Protein AF-X6DRX4-F1 (afdb_monomer_lite)

pLDDT: mean 85.54, std 12.28, range [47.56, 96.81]

Structure (mmCIF, N/CA/C/O backbone):
data_AF-X6DRX4-F1
#
_entry.id   AF-X6DRX4-F1
#
loop_
_atom_site.group_PDB
_atom_site.id
_atom_site.type_symbol
_atom_site.label_atom_id
_atom_site.label_alt_id
_atom_site.label_comp_id
_atom_site.label_asym_id
_atom_site.label_entity_id
_atom_site.label_seq_id
_atom_site.pdbx_PDB_ins_code
_atom_site.Cartn_x
_atom_site.Cartn_y
_atom_site.Cartn_z
_atom_site.occupancy
_atom_site.B_iso_or_equiv
_atom_site.auth_seq_id
_atom_site.auth_comp_id
_atom_site.auth_asym_id
_atom_site.auth_atom_id
_atom_site.pdbx_PDB_model_num
ATOM 1 N N . MET A 1 1 ? 20.610 26.486 5.998 1.00 49.44 1 MET A N 1
ATOM 2 C CA . MET A 1 1 ? 20.416 25.385 6.963 1.00 49.44 1 MET A CA 1
ATOM 3 C C . MET A 1 1 ? 18.923 25.202 7.107 1.00 49.44 1 MET A C 1
ATOM 5 O O . MET A 1 1 ? 18.251 26.192 7.360 1.00 49.44 1 MET A O 1
ATOM 9 N N . ILE A 1 2 ? 18.397 24.013 6.818 1.00 55.34 2 ILE A N 1
ATOM 10 C CA . ILE A 1 2 ? 16.983 23.731 7.075 1.00 55.34 2 ILE A CA 1
ATOM 11 C C . ILE A 1 2 ? 16.863 23.560 8.587 1.00 55.34 2 ILE A C 1
ATOM 13 O O . ILE A 1 2 ? 17.609 22.777 9.166 1.00 55.34 2 ILE A O 1
ATOM 17 N N . ASP A 1 3 ? 15.994 24.351 9.202 1.00 72.00 3 ASP A N 1
ATOM 18 C CA . ASP A 1 3 ? 15.742 24.335 10.638 1.00 72.00 3 ASP A CA 1
ATOM 19 C C . ASP A 1 3 ? 15.181 22.961 11.043 1.00 72.00 3 ASP A C 1
ATOM 21 O O . ASP A 1 3 ? 14.174 22.508 10.489 1.00 72.00 3 ASP A O 1
ATOM 25 N N . GLU A 1 4 ? 15.848 22.260 11.961 1.00 65.88 4 GLU A N 1
ATOM 26 C CA . GLU A 1 4 ? 15.441 20.921 12.406 1.00 65.88 4 GLU A CA 1
ATOM 27 C C . GLU A 1 4 ? 14.016 20.921 12.982 1.00 65.88 4 GLU A C 1
ATOM 29 O O . GLU A 1 4 ? 13.276 19.953 12.789 1.00 65.88 4 GLU A O 1
ATOM 34 N N . GLN A 1 5 ? 13.571 22.037 13.577 1.00 68.62 5 GLN A N 1
ATOM 35 C CA . GLN A 1 5 ? 12.195 22.183 14.054 1.00 68.62 5 GLN A CA 1
ATOM 36 C C . GLN A 1 5 ? 11.194 22.211 12.895 1.00 68.62 5 GLN A C 1
ATOM 38 O O . GLN A 1 5 ? 10.101 21.653 13.000 1.00 68.62 5 GLN A O 1
ATOM 43 N N . HIS A 1 6 ? 11.565 22.813 11.763 1.00 68.75 6 HIS A N 1
ATOM 44 C CA . HIS A 1 6 ? 10.726 22.841 10.567 1.00 68.75 6 HIS A CA 1
ATOM 45 C C . HIS A 1 6 ? 10.609 21.449 9.926 1.00 68.75 6 HIS A C 1
ATOM 47 O O . HIS A 1 6 ? 9.525 21.047 9.498 1.00 68.75 6 HIS A O 1
ATOM 53 N N . VAL A 1 7 ? 11.697 20.672 9.913 1.00 66.06 7 VAL A N 1
ATOM 54 C CA . VAL A 1 7 ? 11.680 19.280 9.428 1.00 66.06 7 VAL A CA 1
ATOM 55 C C . VAL A 1 7 ? 10.782 18.403 10.304 1.00 66.06 7 VAL A C 1
ATOM 57 O O . VAL A 1 7 ? 9.991 17.618 9.777 1.00 66.06 7 VAL A O 1
ATOM 60 N N . GLU A 1 8 ? 10.849 18.559 11.625 1.00 67.25 8 GLU A N 1
ATOM 61 C CA . GLU A 1 8 ? 10.044 17.764 12.556 1.00 67.25 8 GLU A CA 1
ATOM 62 C C . GLU A 1 8 ? 8.546 18.112 12.498 1.00 67.25 8 GLU A C 1
ATOM 64 O O . GLU A 1 8 ? 7.684 17.225 12.523 1.00 67.25 8 GLU A O 1
ATOM 69 N N . GLN A 1 9 ? 8.213 19.393 12.304 1.00 70.69 9 GLN A N 1
ATOM 70 C CA . GLN A 1 9 ? 6.837 19.831 12.048 1.00 70.69 9 GLN A CA 1
ATOM 71 C C . GLN A 1 9 ? 6.268 19.211 10.765 1.00 70.69 9 GLN A C 1
ATOM 73 O O . GLN A 1 9 ? 5.142 18.704 10.768 1.00 70.69 9 GLN A O 1
ATOM 78 N N . LEU A 1 10 ? 7.047 19.190 9.678 1.00 71.50 10 LEU A N 1
ATOM 79 C CA . LEU A 1 10 ? 6.630 18.585 8.410 1.00 71.50 10 LEU A CA 1
ATOM 80 C C . LEU A 1 10 ? 6.421 17.069 8.535 1.00 71.50 10 LEU A C 1
ATOM 82 O O . LEU A 1 10 ? 5.438 16.543 8.008 1.00 71.50 10 LEU A O 1
ATOM 86 N N . ARG A 1 11 ? 7.290 16.365 9.272 1.00 70.81 11 ARG A N 1
ATOM 87 C CA . ARG A 1 11 ? 7.140 14.926 9.560 1.00 70.81 11 ARG A CA 1
ATOM 88 C C . ARG A 1 11 ? 5.883 14.636 10.373 1.00 70.81 11 ARG A C 1
ATOM 90 O O . ARG A 1 11 ? 5.114 13.738 10.026 1.00 70.81 11 ARG A O 1
ATOM 97 N N . THR A 1 12 ? 5.634 15.427 11.414 1.00 75.38 12 THR A N 1
ATOM 98 C CA . THR A 1 12 ? 4.443 15.293 12.262 1.00 75.38 12 THR A CA 1
ATOM 99 C C . THR A 1 12 ? 3.160 15.541 11.467 1.00 75.38 12 THR A C 1
ATOM 101 O O . THR A 1 12 ? 2.207 14.763 11.568 1.00 75.38 12 THR A O 1
ATOM 104 N N . ALA A 1 13 ? 3.145 16.568 10.612 1.00 79.44 13 ALA A N 1
ATOM 105 C CA . ALA A 1 13 ? 2.018 16.866 9.733 1.00 79.44 13 ALA A CA 1
ATOM 106 C C . ALA A 1 13 ? 1.779 15.753 8.696 1.00 79.44 13 ALA A C 1
ATOM 108 O O . ALA A 1 13 ? 0.640 15.326 8.497 1.00 79.44 13 ALA A O 1
ATOM 109 N N . ALA A 1 14 ? 2.844 15.229 8.078 1.00 78.00 14 ALA A N 1
ATOM 110 C CA . ALA A 1 14 ? 2.755 14.112 7.139 1.00 78.00 14 ALA A CA 1
ATOM 111 C C . ALA A 1 14 ? 2.201 12.847 7.814 1.00 78.00 14 ALA A C 1
ATOM 113 O O . ALA A 1 14 ? 1.309 12.193 7.271 1.00 78.00 14 ALA A O 1
ATOM 114 N N . ARG A 1 15 ? 2.663 12.541 9.032 1.00 82.69 15 ARG A N 1
ATOM 115 C CA . ARG A 1 15 ? 2.158 11.429 9.844 1.00 82.69 15 ARG A CA 1
ATOM 116 C C . ARG A 1 15 ? 0.673 11.594 10.171 1.00 82.69 15 ARG A C 1
ATOM 118 O O . ARG A 1 15 ? -0.107 10.665 9.966 1.00 82.69 15 ARG A O 1
ATOM 125 N N . ALA A 1 16 ? 0.264 12.771 10.649 1.00 84.44 16 ALA A N 1
ATOM 126 C CA . ALA A 1 16 ? -1.133 13.065 10.973 1.00 84.44 16 ALA A CA 1
ATOM 127 C C . ALA A 1 16 ? -2.046 12.938 9.744 1.00 84.44 16 ALA A C 1
ATOM 129 O O . ALA A 1 16 ? -3.147 12.385 9.840 1.00 84.44 16 ALA A O 1
ATOM 130 N N . LYS A 1 17 ? -1.564 13.379 8.577 1.00 87.25 17 LYS A N 1
ATOM 131 C CA . LYS A 1 17 ? -2.268 13.220 7.304 1.00 87.25 17 LYS A CA 1
ATOM 132 C C . LYS A 1 17 ? -2.470 11.745 6.953 1.00 87.25 17 LYS A C 1
ATOM 134 O O . LYS A 1 17 ? -3.602 11.355 6.687 1.00 87.25 17 LYS A O 1
ATOM 139 N N . VAL A 1 18 ? -1.427 10.914 7.035 1.00 87.25 18 VAL A N 1
ATOM 140 C CA . VAL A 1 18 ? -1.541 9.470 6.749 1.00 87.25 18 VAL A CA 1
ATOM 141 C C . VAL A 1 18 ? -2.513 8.782 7.704 1.00 87.25 18 VAL A C 1
ATOM 143 O O . VAL A 1 18 ? -3.356 8.012 7.253 1.00 87.25 18 VAL A O 1
ATOM 146 N N . VAL A 1 19 ? -2.462 9.088 9.004 1.00 88.38 19 VAL A N 1
ATOM 147 C CA . VAL A 1 19 ? -3.424 8.537 9.977 1.00 88.38 19 VAL A CA 1
ATOM 148 C C . VAL A 1 19 ? -4.857 8.949 9.628 1.00 88.38 19 VAL A C 1
ATOM 150 O O . VAL A 1 19 ? -5.765 8.122 9.683 1.00 88.38 19 VAL A O 1
ATOM 153 N N . THR A 1 20 ? -5.067 10.206 9.240 1.00 89.31 20 THR A N 1
ATOM 154 C CA . THR A 1 20 ? -6.394 10.726 8.875 1.00 89.31 20 THR A CA 1
ATOM 155 C C . THR A 1 20 ? -6.924 10.074 7.600 1.0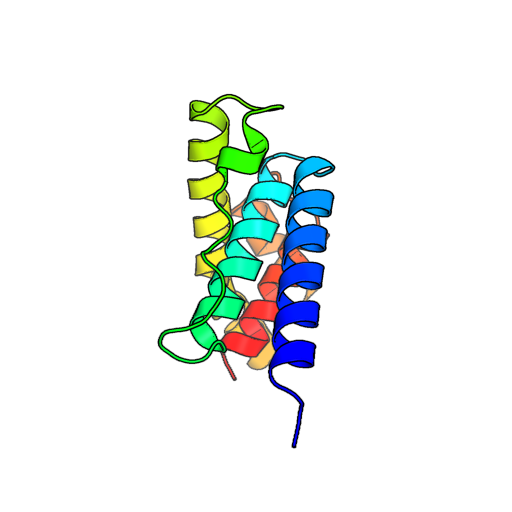0 89.31 20 THR A C 1
ATOM 157 O O . THR A 1 20 ? -8.080 9.658 7.555 1.00 89.31 20 THR A O 1
ATOM 160 N N . GLU A 1 21 ? -6.089 9.930 6.572 1.00 88.81 21 GLU A N 1
ATOM 161 C CA . GLU A 1 21 ? -6.461 9.247 5.331 1.00 88.81 21 GLU A CA 1
ATOM 162 C C . GLU A 1 21 ? -6.761 7.764 5.584 1.00 88.81 21 GLU A C 1
ATOM 164 O O . GLU A 1 21 ? -7.808 7.269 5.168 1.00 88.81 21 GLU A O 1
ATOM 169 N N . ALA A 1 22 ? -5.908 7.071 6.344 1.00 89.25 22 ALA A N 1
ATOM 170 C CA . ALA A 1 22 ? -6.098 5.665 6.689 1.00 89.25 22 ALA A CA 1
ATOM 171 C C . ALA A 1 22 ? -7.395 5.438 7.482 1.00 89.25 22 ALA A C 1
ATOM 173 O O . ALA A 1 22 ? -8.138 4.497 7.206 1.00 89.25 22 ALA A O 1
ATOM 174 N N . ARG A 1 23 ? -7.728 6.337 8.414 1.00 88.62 23 ARG A N 1
ATOM 175 C CA . ARG A 1 23 ? -8.982 6.271 9.178 1.00 88.62 23 ARG A CA 1
ATOM 176 C C . ARG A 1 23 ? -10.235 6.481 8.344 1.00 88.62 23 ARG A C 1
ATOM 178 O O . ARG A 1 23 ? -11.288 6.035 8.780 1.00 88.62 23 ARG A O 1
ATOM 185 N N . ASN A 1 24 ? -10.145 7.105 7.174 1.00 90.06 24 ASN A N 1
ATOM 186 C CA . ASN A 1 24 ? -11.282 7.303 6.269 1.00 90.06 24 ASN A CA 1
ATOM 187 C C . ASN A 1 24 ? -11.313 6.292 5.112 1.00 90.06 24 ASN A C 1
ATOM 189 O O . ASN A 1 24 ? -12.332 6.146 4.439 1.00 90.06 24 ASN A O 1
ATOM 193 N N . ALA A 1 25 ? -10.222 5.561 4.892 1.00 91.50 25 ALA A N 1
ATOM 194 C CA . ALA A 1 25 ? -10.115 4.569 3.836 1.00 91.50 25 ALA A CA 1
ATOM 195 C C . ALA A 1 25 ? -10.805 3.237 4.193 1.00 91.50 25 ALA A C 1
ATOM 197 O O . ALA A 1 25 ? -11.238 2.985 5.328 1.00 91.50 25 ALA A O 1
ATOM 198 N N . LYS A 1 26 ? -10.899 2.361 3.184 1.00 94.44 26 LYS A N 1
ATOM 199 C CA . LYS A 1 26 ? -11.182 0.933 3.378 1.00 94.44 26 LYS A CA 1
ATOM 200 C C . LYS A 1 26 ? -9.982 0.278 4.065 1.00 94.44 26 LYS A C 1
ATOM 202 O O . LYS A 1 26 ? -8.853 0.712 3.873 1.00 94.44 26 LYS A O 1
ATOM 207 N N . LEU A 1 27 ? -10.219 -0.788 4.825 1.00 95.00 27 LEU A N 1
ATOM 208 C CA . LEU A 1 27 ? -9.204 -1.420 5.676 1.00 95.00 27 LEU A CA 1
ATOM 209 C C . LEU A 1 27 ? -7.898 -1.782 4.941 1.00 95.00 27 LEU A C 1
ATOM 211 O O . LEU A 1 27 ? -6.814 -1.529 5.460 1.00 95.00 27 LEU A O 1
ATOM 215 N N . LEU A 1 28 ? -7.991 -2.359 3.740 1.00 95.50 28 LEU A N 1
ATOM 216 C CA . LEU A 1 28 ? -6.814 -2.762 2.962 1.00 95.50 28 LEU A CA 1
ATOM 217 C C . LEU A 1 28 ? -5.996 -1.554 2.498 1.00 95.50 28 LEU A C 1
ATOM 219 O O . LEU A 1 28 ? -4.784 -1.519 2.699 1.00 95.50 28 LEU A O 1
ATOM 223 N N . ASP A 1 29 ? -6.667 -0.540 1.959 1.00 94.19 29 ASP A N 1
ATOM 224 C CA . ASP A 1 29 ? -6.047 0.714 1.533 1.00 94.19 29 ASP A CA 1
ATOM 225 C C . ASP A 1 29 ? -5.420 1.459 2.721 1.00 94.19 29 ASP A C 1
ATOM 227 O O . ASP A 1 29 ? -4.310 1.979 2.619 1.00 94.19 29 ASP A O 1
ATOM 231 N N . ALA A 1 30 ? -6.098 1.459 3.873 1.00 93.88 30 ALA A N 1
ATOM 232 C CA . ALA A 1 30 ? -5.601 2.033 5.119 1.00 93.88 30 ALA A CA 1
ATOM 233 C C . ALA A 1 30 ? -4.307 1.347 5.580 1.00 93.88 30 ALA A C 1
ATOM 235 O O . ALA A 1 30 ? -3.317 2.016 5.884 1.00 93.88 30 ALA A O 1
ATOM 236 N N . ALA A 1 31 ? -4.296 0.010 5.592 1.00 94.38 31 ALA A N 1
ATOM 237 C CA . ALA A 1 31 ? -3.119 -0.775 5.946 1.00 94.38 31 ALA A CA 1
ATOM 238 C C . ALA A 1 31 ? -1.965 -0.542 4.958 1.00 94.38 31 ALA A C 1
ATOM 240 O O . ALA A 1 31 ? -0.822 -0.371 5.384 1.00 94.38 31 ALA A O 1
ATOM 241 N N . PHE A 1 32 ? -2.255 -0.479 3.655 1.00 94.69 32 PHE A N 1
ATOM 242 C CA . PHE A 1 32 ? -1.254 -0.208 2.625 1.00 94.69 32 PHE A CA 1
ATOM 243 C C . PHE A 1 32 ? -0.638 1.186 2.765 1.00 94.69 32 PHE A C 1
ATOM 245 O O . PHE A 1 32 ? 0.585 1.305 2.763 1.00 94.69 32 PHE A O 1
ATOM 252 N N . ALA A 1 33 ? -1.451 2.227 2.965 1.00 92.56 33 ALA A N 1
ATOM 253 C CA . ALA A 1 33 ? -0.965 3.593 3.157 1.00 92.56 33 ALA A CA 1
ATOM 254 C C . ALA A 1 33 ? -0.027 3.708 4.373 1.00 92.56 33 ALA A C 1
ATOM 256 O O . ALA A 1 33 ? 1.039 4.319 4.280 1.00 92.56 33 ALA A O 1
ATOM 257 N N . ILE A 1 34 ? -0.386 3.068 5.494 1.00 92.31 34 ILE A N 1
ATOM 258 C CA . ILE A 1 34 ? 0.444 3.028 6.707 1.00 92.31 34 ILE A CA 1
ATOM 259 C C . ILE A 1 34 ? 1.773 2.306 6.444 1.00 92.31 34 ILE A C 1
ATOM 261 O O . ILE A 1 34 ? 2.833 2.827 6.793 1.00 92.31 34 ILE A O 1
ATOM 265 N N . ILE A 1 35 ? 1.738 1.127 5.813 1.00 91.38 35 ILE A N 1
ATOM 266 C CA . ILE A 1 35 ? 2.948 0.348 5.511 1.00 91.38 35 ILE A CA 1
ATOM 267 C C . ILE A 1 35 ? 3.858 1.112 4.546 1.00 91.38 35 ILE A C 1
ATOM 269 O O . ILE A 1 35 ? 5.039 1.283 4.837 1.00 91.38 35 ILE A O 1
ATOM 273 N N . SER A 1 36 ? 3.308 1.628 3.446 1.00 87.69 36 SER A N 1
ATOM 274 C CA . SER A 1 36 ? 4.054 2.398 2.448 1.00 87.69 36 SER A CA 1
ATOM 275 C C . SER A 1 36 ? 4.736 3.625 3.066 1.00 87.69 36 SER A C 1
ATOM 277 O O . SER A 1 36 ? 5.921 3.869 2.814 1.00 87.69 36 SER A O 1
ATOM 279 N N . HIS A 1 37 ? 4.028 4.363 3.930 1.00 87.88 37 HIS A N 1
ATOM 280 C CA . HIS A 1 37 ? 4.585 5.512 4.643 1.00 87.88 37 HIS A CA 1
ATOM 281 C C . HIS A 1 37 ? 5.724 5.115 5.588 1.00 87.88 37 HIS A C 1
ATOM 283 O O . HIS A 1 37 ? 6.794 5.731 5.542 1.00 87.88 37 HIS A O 1
ATOM 289 N N . ASN A 1 38 ? 5.509 4.083 6.412 1.00 87.75 38 ASN A N 1
ATOM 290 C CA . ASN A 1 38 ? 6.504 3.588 7.364 1.00 87.75 38 ASN A CA 1
ATOM 291 C C . ASN A 1 38 ? 7.775 3.111 6.644 1.00 87.75 38 ASN A C 1
ATOM 293 O O . ASN A 1 38 ? 8.880 3.439 7.071 1.00 87.75 38 ASN A O 1
ATOM 297 N N . SER A 1 39 ? 7.636 2.392 5.527 1.00 82.31 39 SER A N 1
ATOM 298 C CA . SER A 1 39 ? 8.776 1.914 4.739 1.00 82.31 39 SER A CA 1
ATOM 299 C C . SER A 1 39 ? 9.564 3.051 4.083 1.00 82.31 39 SER A C 1
ATOM 301 O O . SER A 1 39 ? 10.794 3.022 4.093 1.00 82.31 39 SER A O 1
ATOM 303 N N . SER A 1 40 ? 8.891 4.084 3.569 1.00 75.56 40 SER A N 1
ATOM 304 C CA . SER A 1 40 ? 9.571 5.276 3.042 1.00 75.56 40 SER A CA 1
ATOM 305 C C . SER A 1 40 ? 10.324 6.039 4.137 1.00 75.56 40 SER A C 1
ATOM 307 O O . SER A 1 40 ? 11.457 6.460 3.923 1.00 75.56 40 SER A O 1
ATOM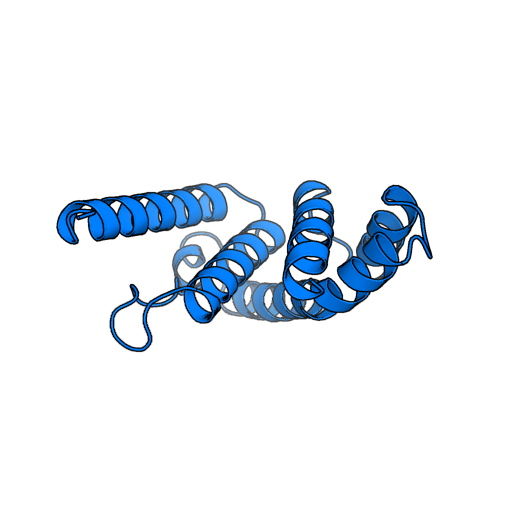 309 N N . HIS A 1 41 ? 9.750 6.177 5.335 1.00 70.12 41 HIS A N 1
ATOM 310 C CA . HIS A 1 41 ? 10.419 6.872 6.441 1.00 70.12 41 HIS A CA 1
ATOM 311 C C . HIS A 1 41 ? 11.602 6.081 7.011 1.00 70.12 41 HIS A C 1
ATOM 313 O O . HIS A 1 41 ? 12.604 6.687 7.374 1.00 70.12 41 HIS A O 1
ATOM 319 N N . GLN A 1 42 ? 11.542 4.745 7.031 1.00 67.50 42 GLN A N 1
ATOM 320 C CA . GLN A 1 42 ? 12.680 3.914 7.444 1.00 67.50 42 GLN A CA 1
ATOM 321 C C . GLN A 1 42 ? 13.863 3.984 6.470 1.00 67.50 42 GLN A C 1
ATOM 323 O O . GLN A 1 42 ? 15.006 3.906 6.906 1.00 67.50 42 GLN A O 1
ATOM 328 N N . ARG A 1 43 ? 13.611 4.124 5.160 1.00 64.88 43 ARG A N 1
ATOM 329 C CA . ARG A 1 43 ? 14.678 4.146 4.142 1.00 64.88 43 ARG A CA 1
ATOM 330 C C . ARG A 1 43 ? 15.363 5.514 4.002 1.00 64.88 43 ARG A C 1
ATOM 332 O O . ARG A 1 43 ? 16.521 5.549 3.606 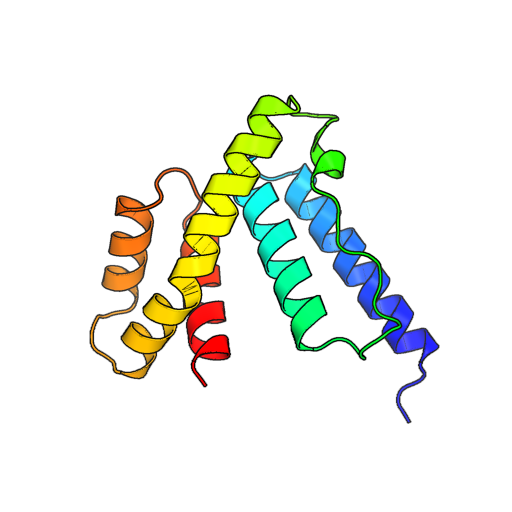1.00 64.88 43 ARG A O 1
ATOM 339 N N . PHE A 1 44 ? 14.672 6.616 4.314 1.00 59.12 44 PHE A N 1
ATOM 340 C CA . PHE A 1 44 ? 15.172 7.987 4.085 1.00 59.12 44 PHE A CA 1
ATOM 341 C C . PHE A 1 44 ? 15.209 8.880 5.336 1.00 59.12 44 PHE A C 1
ATOM 343 O O . PHE A 1 44 ? 15.623 10.035 5.250 1.00 59.12 44 PHE A O 1
ATOM 350 N N . GLY A 1 45 ? 14.769 8.384 6.494 1.00 55.19 45 GLY A N 1
ATOM 351 C CA . GLY A 1 45 ? 14.931 9.080 7.768 1.00 55.19 45 GLY A CA 1
ATOM 352 C C . GLY A 1 45 ? 16.367 8.959 8.296 1.00 55.19 45 GLY A C 1
ATOM 353 O O . GLY A 1 45 ? 17.031 7.961 8.013 1.00 55.19 45 GLY A O 1
ATOM 354 N N . PRO A 1 46 ? 16.872 9.941 9.066 1.00 53.19 46 PRO A N 1
ATOM 355 C CA . PRO A 1 46 ? 18.140 9.785 9.768 1.00 53.19 46 PRO A CA 1
ATOM 356 C C . PRO A 1 46 ? 18.087 8.534 10.657 1.00 53.19 46 PRO A C 1
ATOM 358 O O . PRO A 1 46 ? 17.105 8.311 11.371 1.00 53.19 46 PRO A O 1
ATOM 361 N N . LEU A 1 47 ? 19.137 7.710 10.583 1.00 49.16 47 LEU A N 1
ATOM 362 C CA . LEU A 1 47 ? 19.345 6.531 11.425 1.00 49.16 47 LEU A CA 1
ATOM 363 C C . LEU A 1 47 ? 19.380 6.967 12.901 1.00 49.16 47 LEU A C 1
ATOM 365 O O . LEU A 1 47 ? 20.431 7.348 13.399 1.00 49.16 47 LEU A O 1
ATOM 369 N N . GLY A 1 48 ? 18.234 6.935 13.587 1.00 47.56 48 GLY A N 1
ATOM 370 C CA . GLY A 1 48 ? 18.154 7.090 15.046 1.00 47.56 48 GLY A CA 1
ATOM 371 C C . GLY A 1 48 ? 17.056 8.011 15.588 1.00 47.56 48 GLY A C 1
ATOM 372 O O . GLY A 1 48 ? 16.636 7.802 16.720 1.00 47.56 48 GLY A O 1
ATOM 373 N N . GLU A 1 49 ? 16.542 8.969 14.807 1.00 53.81 49 GLU A N 1
ATOM 374 C CA . GLU A 1 49 ? 15.677 10.051 15.339 1.00 53.81 49 GLU A CA 1
ATOM 375 C C . GLU A 1 49 ? 14.402 10.309 14.514 1.00 53.81 49 GLU A C 1
ATOM 377 O O . GLU A 1 49 ? 13.757 11.350 14.622 1.00 53.81 49 GLU A O 1
ATOM 382 N N . GLY A 1 50 ? 14.017 9.374 13.642 1.00 56.16 50 GLY A N 1
ATOM 383 C CA . GLY A 1 50 ? 12.733 9.459 12.946 1.00 56.16 50 GLY A CA 1
ATOM 384 C C . GLY A 1 50 ? 11.550 9.197 13.893 1.00 56.16 50 GLY A C 1
ATOM 385 O O . GLY A 1 50 ? 11.679 8.389 14.817 1.00 56.16 50 GLY A O 1
ATOM 386 N N . PRO A 1 51 ? 10.374 9.810 13.660 1.00 62.09 51 PRO A N 1
ATOM 387 C CA . PRO A 1 51 ? 9.176 9.497 14.429 1.00 62.09 51 PRO A CA 1
ATOM 388 C C . PRO A 1 51 ? 8.858 8.000 14.351 1.00 62.09 51 PRO A C 1
ATOM 390 O O . PRO A 1 51 ? 9.022 7.366 13.305 1.00 62.09 51 PRO A O 1
ATOM 393 N N . LEU A 1 52 ? 8.380 7.442 15.469 1.00 71.62 52 LEU A N 1
ATOM 394 C CA . LEU A 1 52 ? 8.005 6.031 15.556 1.00 71.62 52 LEU A CA 1
ATOM 395 C C . LEU A 1 52 ? 7.033 5.652 14.424 1.00 71.62 52 LEU A C 1
ATOM 397 O O . LEU A 1 52 ? 6.124 6.438 14.110 1.00 71.62 52 LEU A O 1
ATOM 401 N N . PRO A 1 53 ? 7.179 4.444 13.842 1.00 82.19 53 PRO A N 1
ATOM 402 C CA . PRO A 1 53 ? 6.290 3.972 12.792 1.00 82.19 53 PRO A CA 1
ATOM 403 C C . PRO A 1 53 ? 4.831 4.055 13.246 1.00 82.19 53 PRO A C 1
ATOM 405 O O . PRO A 1 53 ? 4.502 3.820 14.413 1.00 82.19 53 PRO A O 1
ATOM 408 N N . ILE A 1 54 ? 3.939 4.398 12.318 1.00 86.31 54 ILE A N 1
ATOM 409 C CA . ILE A 1 54 ? 2.504 4.411 12.590 1.00 86.31 54 ILE A CA 1
ATOM 410 C C . ILE A 1 54 ? 2.069 2.968 12.847 1.00 86.31 54 ILE A C 1
ATOM 412 O O . ILE A 1 54 ? 2.175 2.113 11.966 1.00 86.31 54 ILE A O 1
ATOM 416 N N . ASP A 1 55 ? 1.578 2.706 14.054 1.00 89.00 55 ASP A N 1
ATOM 417 C CA . ASP A 1 55 ? 0.996 1.418 14.412 1.00 89.00 55 ASP A CA 1
ATOM 418 C C . ASP A 1 55 ? -0.379 1.273 13.740 1.00 89.00 55 ASP A C 1
ATOM 420 O O . ASP A 1 55 ? -1.224 2.162 13.847 1.00 89.00 55 ASP A O 1
ATOM 424 N N . LEU A 1 56 ? -0.643 0.138 13.086 1.00 91.06 56 LEU A N 1
ATOM 425 C CA . LEU A 1 56 ? -1.954 -0.159 12.501 1.00 91.06 56 LEU A CA 1
ATOM 426 C C . LEU A 1 56 ? -3.073 -0.217 13.556 1.00 91.06 56 LEU A C 1
ATOM 428 O O . LEU A 1 56 ? -4.249 -0.125 13.206 1.00 91.06 56 LEU A O 1
ATOM 432 N N . ARG A 1 57 ? -2.739 -0.300 14.852 1.00 89.38 57 ARG A N 1
ATOM 433 C CA . ARG A 1 57 ? -3.699 -0.172 15.958 1.00 89.38 57 ARG A CA 1
ATOM 434 C C . ARG A 1 57 ? -4.503 1.131 15.938 1.00 89.38 57 ARG A C 1
ATOM 436 O O . ARG A 1 57 ? -5.566 1.166 16.551 1.00 89.38 57 ARG A O 1
ATOM 443 N N . VAL A 1 58 ? -4.067 2.163 15.207 1.00 90.31 58 VAL A N 1
ATOM 444 C CA . VAL A 1 58 ? -4.859 3.391 14.978 1.00 90.31 58 VAL A CA 1
ATOM 445 C C . VAL A 1 58 ? -6.196 3.154 14.262 1.00 90.31 58 VAL A C 1
ATOM 447 O O . VAL A 1 58 ? -6.988 4.092 14.202 1.00 90.31 58 VAL A O 1
ATOM 450 N N . LEU A 1 59 ? -6.411 1.941 13.731 1.00 92.06 59 LEU A N 1
ATOM 451 C CA . LEU A 1 59 ? -7.619 1.477 13.041 1.00 92.06 59 LEU A CA 1
ATOM 452 C C . LEU A 1 59 ? -8.560 0.630 13.930 1.00 92.06 59 LEU A C 1
ATOM 454 O O . LEU A 1 59 ? -9.600 0.165 13.456 1.00 92.06 59 LEU A O 1
ATOM 458 N N . ARG A 1 60 ? -8.198 0.376 15.201 1.00 92.19 60 ARG A N 1
ATOM 459 C CA . ARG A 1 60 ? -8.971 -0.476 16.135 1.00 92.19 60 ARG A CA 1
ATOM 460 C C . ARG A 1 60 ? -10.331 0.102 16.529 1.00 92.19 60 ARG A C 1
ATOM 462 O O . ARG A 1 60 ? -11.172 -0.624 17.044 1.00 92.19 60 ARG A O 1
ATOM 469 N N . ASP A 1 61 ? -10.543 1.390 16.298 1.00 90.38 61 ASP A N 1
ATOM 470 C CA . ASP A 1 61 ? -11.828 2.068 16.465 1.00 90.38 61 ASP A CA 1
ATOM 471 C C . ASP A 1 61 ? -12.885 1.581 15.461 1.00 90.38 61 ASP A C 1
ATOM 473 O O . ASP A 1 61 ? -14.079 1.659 15.743 1.00 90.38 61 ASP A O 1
ATOM 477 N N . ARG A 1 62 ? -12.458 1.058 14.303 1.00 92.62 62 ARG A N 1
ATOM 478 C CA . ARG A 1 62 ? -13.349 0.635 13.209 1.00 92.62 62 ARG A CA 1
ATOM 479 C C . ARG A 1 62 ? -13.266 -0.850 12.871 1.00 92.62 62 ARG A C 1
ATOM 481 O O . ARG A 1 62 ? -14.218 -1.391 12.313 1.00 92.62 62 ARG A O 1
ATOM 488 N N . PHE A 1 63 ? -12.141 -1.500 13.161 1.00 93.06 63 PHE A 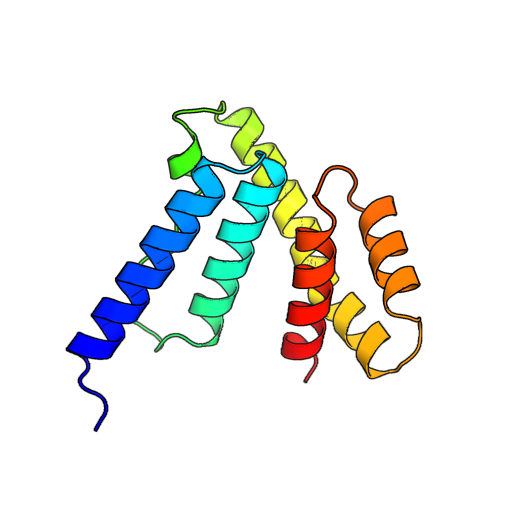N 1
ATOM 489 C CA . PHE A 1 63 ? -11.865 -2.868 12.721 1.00 93.06 63 PHE A CA 1
ATOM 490 C C . PHE A 1 63 ? -11.324 -3.727 13.862 1.00 93.06 63 PHE A C 1
ATOM 492 O O . PHE A 1 63 ? -10.609 -3.247 14.742 1.00 93.06 63 PHE A O 1
ATOM 499 N N . SER A 1 64 ? -11.639 -5.022 13.832 1.00 94.75 64 SER A N 1
ATOM 500 C CA . SER A 1 64 ? -11.126 -5.966 14.825 1.00 94.75 64 SER A CA 1
ATOM 501 C C . SER A 1 64 ? -9.629 -6.226 14.635 1.00 94.75 64 SER A C 1
ATOM 503 O O . SER A 1 64 ? -9.076 -6.063 13.546 1.00 94.75 64 SER A O 1
ATOM 505 N N . GLU A 1 65 ? -8.957 -6.692 15.687 1.00 93.94 65 GLU A N 1
ATOM 506 C CA . GLU A 1 65 ? -7.531 -7.035 15.620 1.00 93.94 65 GLU A CA 1
ATOM 507 C C . GLU A 1 65 ? -7.232 -8.109 14.564 1.00 93.94 65 GLU A C 1
ATOM 509 O O . GLU A 1 65 ? -6.250 -7.997 13.835 1.00 93.94 65 GLU A O 1
ATOM 514 N N . VAL A 1 66 ? -8.126 -9.090 14.407 1.00 95.69 66 VAL A N 1
ATOM 515 C CA . VAL A 1 66 ? -8.009 -10.135 13.378 1.00 95.69 66 VAL A CA 1
ATOM 516 C C . VAL A 1 66 ? -8.072 -9.538 11.970 1.00 95.69 66 VAL A C 1
ATOM 518 O O . VAL A 1 66 ? -7.264 -9.893 11.114 1.00 95.69 66 VAL A O 1
ATOM 521 N N . GLN A 1 67 ? -8.999 -8.607 11.731 1.00 95.31 67 GLN A N 1
ATOM 522 C CA . GLN A 1 67 ? -9.122 -7.917 10.446 1.00 95.31 67 GLN A CA 1
ATOM 523 C C . GLN A 1 67 ? -7.881 -7.070 10.144 1.00 95.31 67 GLN A C 1
ATOM 525 O O . GLN A 1 67 ? -7.369 -7.096 9.026 1.00 95.31 67 GLN A O 1
ATOM 530 N N . ILE A 1 68 ? -7.375 -6.346 11.144 1.00 94.81 68 ILE A N 1
ATOM 531 C CA . ILE A 1 68 ? -6.169 -5.522 11.011 1.00 94.81 68 ILE A CA 1
ATOM 532 C C . ILE A 1 68 ? -4.950 -6.393 10.690 1.00 94.81 68 ILE A C 1
ATOM 534 O O . ILE A 1 68 ? -4.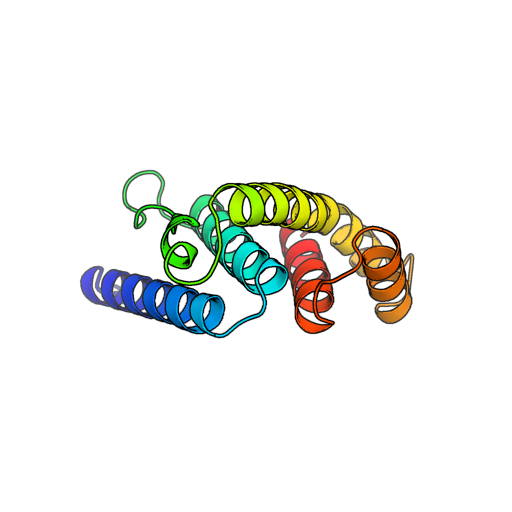151 -6.030 9.829 1.00 94.81 68 ILE A O 1
ATOM 538 N N . GLU A 1 69 ? -4.818 -7.552 11.333 1.00 94.75 69 GLU A N 1
ATOM 539 C CA . GLU A 1 69 ? -3.705 -8.471 11.097 1.00 94.75 69 GLU A CA 1
ATOM 540 C C . GLU A 1 69 ? -3.755 -9.114 9.700 1.00 94.75 69 GLU A C 1
ATOM 542 O O . GLU A 1 69 ? -2.728 -9.220 9.023 1.00 94.75 69 GLU A O 1
ATOM 547 N N . ASP A 1 70 ? -4.944 -9.494 9.220 1.00 95.94 70 ASP A N 1
ATOM 548 C CA . ASP A 1 70 ? -5.122 -9.947 7.834 1.00 95.94 70 ASP A CA 1
ATOM 549 C C . ASP A 1 70 ? -4.746 -8.847 6.831 1.00 95.94 70 ASP A C 1
ATOM 551 O O . ASP A 1 70 ? -3.936 -9.060 5.923 1.00 95.94 70 ASP A O 1
ATOM 555 N N . ALA A 1 71 ? -5.260 -7.635 7.045 1.00 95.44 71 ALA A N 1
ATOM 556 C CA . ALA A 1 71 ? -4.976 -6.493 6.190 1.00 95.44 71 ALA A CA 1
ATOM 557 C C . ALA A 1 71 ? -3.485 -6.146 6.169 1.00 95.44 71 ALA A C 1
ATOM 559 O O . ALA A 1 71 ? -2.932 -5.891 5.100 1.00 95.44 71 ALA A O 1
ATOM 560 N N . ARG A 1 72 ? -2.809 -6.215 7.324 1.00 94.88 72 ARG A N 1
ATOM 561 C CA . ARG A 1 72 ? -1.356 -6.044 7.445 1.00 94.88 72 ARG A CA 1
ATOM 562 C C . ARG A 1 72 ? -0.607 -7.022 6.551 1.00 94.88 72 ARG A C 1
ATOM 564 O O . ARG A 1 72 ? 0.284 -6.617 5.806 1.00 94.88 72 ARG A O 1
ATOM 571 N N . ARG A 1 73 ? -0.964 -8.306 6.622 1.00 95.69 73 ARG A N 1
ATOM 572 C CA . ARG A 1 73 ? -0.327 -9.373 5.842 1.00 95.69 73 ARG A CA 1
ATOM 573 C C . ARG A 1 73 ? -0.494 -9.139 4.345 1.00 95.69 73 ARG A C 1
ATOM 575 O O . ARG A 1 73 ? 0.487 -9.193 3.608 1.00 95.69 73 ARG A O 1
ATOM 582 N N . ARG A 1 74 ? -1.716 -8.833 3.909 1.00 96.81 74 ARG A N 1
ATOM 583 C CA . ARG A 1 74 ? -2.043 -8.596 2.496 1.00 96.81 74 ARG A CA 1
ATOM 584 C C . ARG A 1 74 ? -1.377 -7.338 1.954 1.00 96.81 74 ARG A C 1
ATOM 586 O O . ARG A 1 74 ? -0.784 -7.375 0.884 1.00 96.81 74 ARG A O 1
ATOM 593 N N . ALA A 1 75 ? -1.424 -6.242 2.705 1.00 95.31 75 ALA A N 1
ATOM 594 C CA . ALA A 1 75 ? -0.787 -4.992 2.313 1.00 95.31 75 ALA A CA 1
ATOM 595 C C . ALA A 1 75 ? 0.743 -5.129 2.242 1.00 95.31 75 ALA A C 1
ATOM 597 O O . ALA A 1 75 ? 1.363 -4.603 1.321 1.00 95.31 75 ALA A O 1
ATOM 598 N N . ARG A 1 76 ? 1.355 -5.892 3.158 1.00 93.12 76 ARG A N 1
ATOM 599 C CA . ARG A 1 76 ? 2.787 -6.213 3.095 1.00 93.12 76 ARG A CA 1
ATOM 600 C C . ARG A 1 76 ? 3.132 -7.060 1.872 1.00 93.12 76 ARG A C 1
ATOM 602 O O . ARG A 1 76 ? 4.157 -6.798 1.254 1.00 93.12 76 ARG A O 1
ATOM 609 N N . ALA A 1 77 ? 2.290 -8.029 1.517 1.00 94.44 77 ALA A N 1
ATOM 610 C CA . ALA A 1 77 ? 2.486 -8.847 0.323 1.00 94.44 77 ALA A CA 1
ATOM 611 C C . ALA A 1 77 ? 2.417 -8.004 -0.965 1.00 94.44 77 ALA A C 1
ATOM 613 O O . ALA A 1 77 ? 3.296 -8.129 -1.812 1.00 94.44 77 ALA A O 1
ATOM 614 N N . LEU A 1 78 ? 1.442 -7.091 -1.076 1.00 95.00 78 LEU A N 1
ATOM 615 C CA . LEU A 1 78 ? 1.374 -6.134 -2.188 1.00 95.00 78 LEU A CA 1
ATOM 616 C C . LEU A 1 78 ? 2.625 -5.241 -2.239 1.00 95.00 78 LEU A C 1
ATOM 618 O O . LEU A 1 78 ? 3.218 -5.057 -3.296 1.00 95.00 78 LEU A O 1
ATOM 622 N N . PHE A 1 79 ? 3.062 -4.722 -1.088 1.00 92.19 79 PHE A N 1
ATOM 623 C CA . PHE A 1 79 ? 4.252 -3.876 -1.001 1.00 92.19 79 PHE A CA 1
ATOM 624 C C . PHE A 1 79 ? 5.547 -4.611 -1.384 1.00 92.19 79 PHE A C 1
ATOM 626 O O . PHE A 1 79 ? 6.423 -4.026 -2.011 1.00 92.19 79 PHE A O 1
ATOM 633 N N . GLN A 1 80 ? 5.687 -5.889 -1.028 1.00 91.00 80 GLN A N 1
ATOM 634 C CA . GLN A 1 80 ? 6.854 -6.697 -1.404 1.00 91.00 80 GLN A CA 1
ATOM 635 C C . GLN A 1 80 ? 6.981 -6.862 -2.922 1.00 91.00 80 GLN A C 1
ATOM 637 O O . GLN A 1 80 ? 8.096 -6.875 -3.439 1.00 91.00 80 GLN A O 1
ATOM 642 N N . ASP A 1 81 ? 5.856 -6.906 -3.636 1.00 92.75 81 ASP A N 1
ATOM 643 C CA . ASP A 1 81 ? 5.842 -6.961 -5.098 1.00 92.75 81 ASP A CA 1
ATOM 644 C C . ASP A 1 81 ? 6.137 -5.603 -5.762 1.00 92.75 81 ASP A C 1
ATOM 646 O O . ASP A 1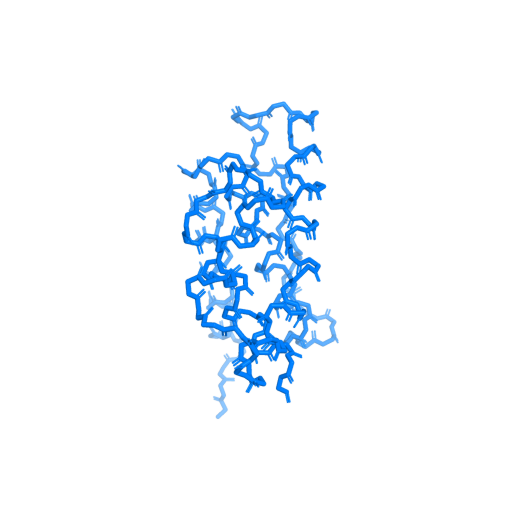 81 ? 6.321 -5.550 -6.980 1.00 92.75 81 ASP A O 1
ATOM 650 N N . ALA A 1 82 ? 6.238 -4.508 -4.992 1.00 89.88 82 ALA A N 1
ATOM 651 C CA . ALA A 1 82 ? 6.539 -3.183 -5.531 1.00 89.88 82 ALA A CA 1
ATOM 652 C C . ALA A 1 82 ? 7.864 -3.172 -6.300 1.00 89.88 82 ALA A C 1
ATOM 654 O O . ALA A 1 82 ? 7.915 -2.637 -7.401 1.00 89.88 82 ALA A O 1
ATOM 655 N N . PHE A 1 83 ? 8.925 -3.786 -5.763 1.00 87.56 83 PHE A N 1
ATOM 656 C CA . PHE A 1 83 ? 10.239 -3.790 -6.417 1.00 87.56 83 PHE A CA 1
ATOM 657 C C . PHE A 1 83 ? 10.175 -4.407 -7.822 1.00 87.56 83 PHE A C 1
ATOM 659 O O . PHE A 1 83 ? 10.572 -3.757 -8.787 1.00 87.56 83 PHE A O 1
ATOM 666 N N . GLN A 1 84 ? 9.586 -5.602 -7.951 1.00 90.06 84 GLN A N 1
ATOM 667 C CA . GLN A 1 84 ? 9.436 -6.275 -9.245 1.00 90.06 84 GLN A CA 1
ATOM 668 C C . GLN A 1 84 ? 8.561 -5.468 -10.211 1.00 90.06 84 GLN A C 1
ATOM 670 O O . GLN A 1 84 ? 8.903 -5.330 -11.381 1.00 90.06 84 GLN A O 1
ATOM 675 N N . ALA A 1 85 ? 7.455 -4.895 -9.724 1.00 89.75 85 ALA A N 1
ATOM 676 C CA . ALA A 1 85 ? 6.601 -4.026 -10.533 1.00 89.75 85 ALA A CA 1
ATOM 677 C C . ALA A 1 85 ? 7.359 -2.786 -11.045 1.00 89.75 85 ALA A C 1
ATOM 679 O O . ALA A 1 85 ? 7.129 -2.329 -12.164 1.00 89.75 85 ALA A O 1
ATOM 680 N N . GLY A 1 86 ? 8.281 -2.261 -10.235 1.00 88.94 86 GLY A N 1
ATOM 681 C CA . GLY A 1 86 ? 9.197 -1.190 -10.605 1.00 88.94 86 GLY A CA 1
ATOM 682 C C . GLY A 1 86 ? 10.195 -1.588 -11.681 1.00 88.94 86 GLY A C 1
ATOM 683 O O . GLY A 1 86 ? 10.341 -0.869 -12.666 1.00 88.94 86 GLY A O 1
ATOM 684 N N . GLU A 1 87 ? 10.859 -2.733 -11.517 1.00 90.62 87 GLU A N 1
ATOM 685 C CA . GLU A 1 87 ? 11.783 -3.265 -12.523 1.00 90.62 87 GLU A CA 1
ATOM 686 C C . GLU A 1 87 ? 11.084 -3.511 -13.859 1.00 90.62 87 GLU A C 1
ATOM 688 O O . GLU A 1 87 ? 11.589 -3.103 -14.903 1.00 90.62 87 GLU A O 1
ATOM 693 N N . ASP A 1 88 ? 9.901 -4.124 -13.835 1.00 90.38 88 ASP A N 1
ATOM 694 C CA . ASP A 1 88 ? 9.117 -4.396 -15.037 1.00 90.38 88 ASP A CA 1
ATOM 695 C C . ASP A 1 88 ? 8.721 -3.105 -15.768 1.00 90.38 88 ASP A C 1
ATOM 697 O O . ASP A 1 88 ? 8.774 -3.053 -17.000 1.00 90.38 88 ASP A O 1
ATOM 701 N N . ALA A 1 89 ? 8.377 -2.052 -15.017 1.00 90.19 89 ALA A N 1
ATOM 702 C CA . ALA A 1 89 ? 8.057 -0.739 -15.568 1.00 90.19 89 ALA A CA 1
ATOM 703 C C . ALA A 1 89 ? 9.294 -0.027 -16.144 1.00 90.19 89 ALA A C 1
ATOM 705 O O . ALA A 1 89 ? 9.232 0.511 -17.250 1.00 90.19 89 ALA A O 1
ATOM 706 N N . LEU A 1 90 ? 10.422 -0.020 -15.422 1.00 89.75 90 LEU A N 1
ATOM 707 C CA . LEU A 1 90 ? 11.661 0.638 -15.858 1.00 89.75 90 LEU A CA 1
ATOM 708 C C . LEU A 1 90 ? 12.302 -0.068 -17.058 1.00 89.75 90 LEU A C 1
ATOM 710 O O . LEU A 1 90 ? 12.794 0.599 -17.965 1.00 89.75 90 LEU A O 1
ATOM 714 N N . ALA A 1 91 ? 12.254 -1.400 -17.088 1.00 91.12 91 ALA A N 1
ATOM 715 C CA . ALA A 1 91 ? 12.724 -2.213 -18.205 1.00 91.12 91 ALA A CA 1
ATOM 716 C C . ALA A 1 91 ? 11.739 -2.246 -19.388 1.00 91.12 91 ALA A C 1
ATOM 718 O O . ALA A 1 91 ? 12.018 -2.915 -20.380 1.00 91.12 91 ALA A O 1
ATOM 719 N N . GLN A 1 92 ? 10.587 -1.565 -19.281 1.00 89.69 92 GLN A N 1
ATOM 720 C CA . GLN A 1 92 ? 9.522 -1.545 -20.291 1.00 89.69 92 GLN A CA 1
ATOM 721 C C . GLN A 1 92 ? 9.064 -2.954 -20.716 1.00 89.69 92 GLN A C 1
ATOM 723 O O . GLN A 1 92 ? 8.649 -3.167 -21.853 1.00 89.69 92 GLN A O 1
ATOM 728 N N . ARG A 1 93 ? 9.134 -3.932 -19.799 1.00 88.62 93 ARG A N 1
ATOM 729 C CA . ARG A 1 93 ? 8.726 -5.326 -20.056 1.00 88.62 93 ARG A CA 1
ATOM 730 C C . ARG A 1 93 ? 7.220 -5.456 -20.241 1.00 88.62 93 ARG A C 1
ATOM 732 O O . ARG A 1 93 ? 6.766 -6.309 -20.996 1.00 88.62 93 ARG A O 1
ATOM 739 N N . PHE A 1 94 ? 6.472 -4.624 -19.527 1.00 91.25 94 PHE A N 1
ATOM 740 C CA . PHE A 1 94 ? 5.020 -4.538 -19.578 1.00 91.25 94 PHE A CA 1
ATOM 741 C C . PHE A 1 94 ? 4.610 -3.065 -19.562 1.00 91.25 94 PHE A C 1
ATOM 743 O O . PHE A 1 94 ? 5.298 -2.217 -18.986 1.00 91.25 94 PHE A O 1
ATOM 750 N N . SER A 1 95 ? 3.472 -2.755 -20.171 1.00 92.38 95 SER A N 1
ATOM 751 C CA . SER A 1 95 ? 2.855 -1.439 -20.047 1.00 92.38 95 SER A CA 1
ATOM 752 C C . SER A 1 95 ? 2.350 -1.204 -18.618 1.00 92.38 95 SER A C 1
ATOM 754 O O . SER A 1 95 ? 2.055 -2.138 -17.869 1.00 92.38 95 SER A O 1
ATOM 756 N N . HIS A 1 96 ? 2.215 0.065 -18.225 1.00 90.62 96 HIS A N 1
ATOM 757 C CA . HIS A 1 96 ? 1.723 0.414 -16.890 1.00 90.62 96 HIS A CA 1
ATOM 758 C C . HIS A 1 96 ? 0.356 -0.229 -16.550 1.00 90.62 96 HIS A C 1
ATOM 760 O O . HIS A 1 96 ? 0.241 -0.785 -15.455 1.00 90.62 96 HIS A O 1
ATOM 766 N N . PRO A 1 97 ? -0.653 -0.241 -17.451 1.00 94.00 97 PRO A N 1
ATOM 767 C CA . PRO A 1 97 ? -1.914 -0.942 -17.200 1.00 94.00 97 PRO A CA 1
ATOM 768 C C . PRO A 1 97 ? -1.743 -2.448 -16.971 1.00 94.00 97 PRO A C 1
ATOM 770 O O . PRO A 1 97 ? -2.347 -2.986 -16.050 1.00 94.00 97 PRO A O 1
ATOM 773 N N . GLU A 1 98 ? -0.878 -3.124 -17.733 1.00 94.25 98 GLU A N 1
ATOM 774 C CA . GLU A 1 98 ? -0.639 -4.566 -17.571 1.00 94.25 98 GLU A CA 1
ATOM 775 C C . GLU A 1 98 ? -0.014 -4.902 -16.212 1.00 94.25 98 GLU A C 1
ATOM 777 O O . GLU A 1 98 ? -0.368 -5.906 -15.592 1.00 94.25 98 GLU A O 1
ATOM 782 N N . ILE A 1 99 ? 0.898 -4.059 -15.720 1.00 93.00 99 ILE A N 1
ATOM 783 C CA . ILE A 1 99 ? 1.493 -4.227 -14.387 1.00 93.00 99 ILE A CA 1
ATOM 784 C C . ILE A 1 99 ? 0.416 -4.055 -13.310 1.00 93.00 99 ILE A C 1
ATOM 786 O O . ILE A 1 99 ? 0.317 -4.879 -12.399 1.00 93.00 99 ILE A O 1
ATOM 790 N N . VAL A 1 100 ? -0.424 -3.022 -13.429 1.00 94.50 100 VAL A N 1
ATOM 791 C CA . VAL A 1 100 ? -1.538 -2.780 -12.500 1.00 94.50 100 VAL A CA 1
ATOM 792 C C . VAL A 1 100 ? -2.532 -3.944 -12.511 1.00 94.50 100 VAL A C 1
ATOM 794 O O . VAL A 1 100 ? -2.939 -4.403 -11.444 1.00 94.50 100 VAL A O 1
ATOM 797 N N . ASP A 1 101 ? -2.879 -4.476 -13.681 1.00 95.56 101 ASP A N 1
ATOM 798 C CA . ASP A 1 101 ? -3.794 -5.612 -13.804 1.00 95.56 101 ASP A CA 1
ATOM 799 C C . ASP A 1 101 ? -3.218 -6.882 -13.168 1.00 95.56 101 ASP A C 1
ATOM 801 O O . ASP A 1 101 ? -3.928 -7.581 -12.441 1.00 95.56 101 ASP A O 1
ATOM 805 N N . LYS A 1 102 ? -1.920 -7.152 -13.351 1.00 94.62 102 LYS A N 1
ATOM 806 C CA . LYS A 1 102 ? -1.231 -8.265 -12.676 1.00 94.62 102 LYS A CA 1
ATOM 807 C C . LYS A 1 102 ? -1.249 -8.115 -11.157 1.00 94.62 102 LYS A C 1
ATOM 809 O O . LYS A 1 102 ? -1.542 -9.082 -10.449 1.00 94.62 102 LYS A O 1
ATOM 814 N N . LEU A 1 103 ? -0.977 -6.912 -10.647 1.00 94.75 103 LEU A N 1
ATOM 815 C CA . LEU A 1 103 ? -1.060 -6.628 -9.212 1.00 94.75 103 LEU A CA 1
ATOM 816 C C . LEU A 1 103 ? -2.489 -6.820 -8.693 1.00 94.75 103 LEU A C 1
ATOM 818 O O . LEU A 1 103 ? -2.671 -7.422 -7.636 1.00 94.75 103 LEU A O 1
ATOM 822 N N . ARG A 1 104 ? -3.502 -6.385 -9.451 1.00 96.12 104 ARG A N 1
ATOM 823 C CA . ARG A 1 104 ? -4.916 -6.555 -9.091 1.00 96.12 104 ARG A CA 1
ATOM 824 C C . ARG A 1 104 ? -5.332 -8.023 -9.042 1.00 96.12 104 ARG A C 1
ATOM 826 O O . ARG A 1 104 ? -6.030 -8.420 -8.112 1.00 96.12 104 ARG A O 1
ATOM 833 N N . GLN A 1 105 ? -4.895 -8.829 -10.009 1.00 95.50 105 GLN A N 1
ATOM 834 C CA . GLN A 1 105 ? -5.177 -10.268 -10.047 1.00 95.50 105 GLN A CA 1
ATOM 835 C C . GLN A 1 105 ? -4.534 -11.007 -8.869 1.00 95.50 105 GLN A C 1
ATOM 837 O O . GLN A 1 105 ? -5.172 -11.861 -8.255 1.00 95.50 105 GLN A O 1
ATOM 842 N N . ARG A 1 106 ? -3.285 -10.669 -8.529 1.00 94.75 106 ARG A N 1
ATOM 843 C CA . ARG A 1 106 ? -2.541 -11.327 -7.445 1.00 94.75 106 ARG A CA 1
ATOM 844 C C . ARG A 1 106 ? -2.968 -10.857 -6.054 1.00 94.75 106 ARG A C 1
ATOM 846 O O . ARG A 1 106 ? -2.992 -11.653 -5.119 1.00 94.75 106 ARG A O 1
ATOM 853 N N . HIS A 1 107 ? -3.326 -9.582 -5.922 1.00 95.38 107 HIS A N 1
ATOM 854 C CA . HIS A 1 107 ? -3.705 -8.947 -4.660 1.00 95.38 107 HIS A CA 1
ATOM 855 C C . HIS A 1 107 ? -5.063 -8.263 -4.795 1.00 95.38 107 HIS A C 1
ATOM 857 O O . HIS A 1 107 ? -5.118 -7.036 -4.818 1.00 95.38 107 HIS A O 1
ATOM 863 N N . PRO A 1 108 ? -6.178 -9.000 -4.886 1.00 95.00 108 PRO A N 1
ATOM 864 C CA . PRO A 1 108 ? -7.489 -8.386 -5.061 1.00 95.00 108 PRO A CA 1
ATOM 865 C C . PRO A 1 108 ? -7.924 -7.598 -3.817 1.00 95.00 108 PRO A C 1
ATOM 867 O O . PRO A 1 108 ? -7.550 -7.924 -2.687 1.00 95.00 108 PRO A O 1
ATOM 870 N N . GLY A 1 109 ? -8.780 -6.594 -4.017 1.00 93.25 109 GLY A N 1
ATOM 871 C CA . GLY A 1 109 ? -9.489 -5.880 -2.946 1.00 93.25 109 GLY A CA 1
ATOM 872 C C . GLY A 1 109 ? -8.898 -4.531 -2.526 1.00 93.25 109 GLY A C 1
ATOM 873 O O . GLY A 1 109 ? -9.523 -3.851 -1.713 1.00 93.25 109 GLY A O 1
ATOM 874 N N . PHE A 1 110 ? -7.754 -4.131 -3.080 1.00 95.62 110 PHE A N 1
ATOM 875 C CA . PHE A 1 110 ? -7.233 -2.770 -2.934 1.00 95.62 110 PHE A CA 1
ATOM 876 C C . PHE A 1 110 ? -7.853 -1.842 -3.985 1.00 95.62 110 PHE A C 1
ATOM 878 O O . PHE A 1 110 ? -8.360 -2.302 -5.012 1.00 95.62 110 PHE A O 1
ATOM 885 N N . SER A 1 111 ? -7.826 -0.532 -3.742 1.00 94.81 111 SER A N 1
ATOM 886 C CA . SER A 1 111 ? -8.182 0.444 -4.777 1.00 94.81 111 SER A CA 1
ATOM 887 C C . SER A 1 111 ? -7.108 0.573 -5.859 1.00 94.81 111 SER A C 1
ATOM 889 O O . SER A 1 111 ? -5.927 0.302 -5.635 1.00 94.81 111 SER A O 1
ATOM 891 N N . ASP A 1 112 ? -7.511 1.079 -7.028 1.00 93.75 112 ASP A N 1
ATOM 892 C CA . ASP A 1 112 ? -6.590 1.374 -8.133 1.00 93.75 112 ASP A CA 1
ATOM 893 C C . ASP A 1 112 ? -5.454 2.311 -7.726 1.00 93.75 112 ASP A C 1
ATOM 895 O O . ASP A 1 112 ? -4.317 2.130 -8.161 1.00 93.75 112 ASP A O 1
ATOM 899 N N . LYS A 1 113 ? -5.736 3.251 -6.818 1.00 93.12 113 LYS A N 1
ATOM 900 C CA . LYS A 1 113 ? -4.719 4.128 -6.239 1.00 93.12 113 LYS A CA 1
ATOM 901 C C . LYS A 1 113 ? -3.598 3.323 -5.569 1.00 93.12 113 LYS A C 1
ATOM 903 O O . LYS A 1 113 ? -2.433 3.612 -5.809 1.00 93.12 113 LYS A O 1
ATOM 908 N N . CYS A 1 114 ? -3.917 2.296 -4.779 1.00 93.31 114 CYS A N 1
ATOM 909 C CA . CYS A 1 114 ? -2.903 1.477 -4.108 1.00 93.31 114 CYS A CA 1
ATOM 910 C C . CYS A 1 114 ? -2.015 0.716 -5.101 1.00 93.31 114 CYS A C 1
ATOM 912 O O . CYS A 1 114 ? -0.806 0.619 -4.887 1.00 93.31 114 CYS A O 1
ATOM 914 N N . TYR A 1 115 ? -2.577 0.208 -6.201 1.00 95.25 115 TYR A N 1
ATOM 915 C CA . TYR A 1 115 ? -1.775 -0.439 -7.243 1.00 95.25 115 TYR A CA 1
ATOM 916 C C . TYR A 1 115 ? -0.867 0.566 -7.959 1.00 95.25 115 TYR A C 1
ATOM 918 O O . TYR A 1 115 ? 0.317 0.294 -8.144 1.00 95.25 115 TYR A O 1
ATOM 926 N N . GLN A 1 116 ? -1.379 1.752 -8.297 1.00 93.06 116 GLN A N 1
ATOM 927 C CA . GLN A 1 116 ? -0.573 2.821 -8.896 1.00 93.06 116 GLN A CA 1
ATOM 928 C C . GLN A 1 116 ? 0.568 3.266 -7.970 1.00 93.06 116 GLN A C 1
ATOM 930 O O . GLN A 1 116 ? 1.713 3.385 -8.413 1.00 93.06 116 GLN A O 1
ATOM 935 N N . ASP A 1 117 ? 0.277 3.453 -6.680 1.00 91.56 117 ASP A N 1
ATOM 936 C CA . ASP A 1 117 ? 1.271 3.810 -5.667 1.00 91.56 117 ASP A CA 1
ATOM 937 C C . ASP A 1 117 ? 2.328 2.704 -5.511 1.00 91.56 117 ASP A C 1
ATOM 939 O O . ASP A 1 117 ? 3.515 3.009 -5.401 1.00 91.56 117 ASP A O 1
ATOM 943 N N . THR A 1 118 ? 1.929 1.429 -5.599 1.00 92.31 118 THR A N 1
ATOM 944 C CA . THR A 1 118 ? 2.844 0.273 -5.585 1.00 92.31 118 THR A CA 1
ATOM 945 C C . THR A 1 118 ? 3.829 0.329 -6.751 1.00 92.31 118 THR A C 1
ATOM 947 O O . THR A 1 118 ? 5.033 0.210 -6.534 1.00 92.31 118 THR A O 1
ATOM 950 N N . VAL A 1 119 ? 3.354 0.571 -7.979 1.00 92.31 119 VAL A N 1
ATOM 951 C CA . VAL A 1 119 ? 4.230 0.692 -9.160 1.00 92.31 119 VAL A CA 1
ATOM 952 C C . VAL A 1 119 ? 5.159 1.897 -9.030 1.00 92.31 119 VAL A C 1
ATOM 954 O O . VAL A 1 119 ? 6.364 1.779 -9.243 1.00 92.31 119 VAL A O 1
ATOM 957 N N . ARG A 1 120 ? 4.627 3.061 -8.633 1.00 89.56 120 ARG A N 1
ATOM 958 C CA . ARG A 1 120 ? 5.422 4.285 -8.452 1.00 89.56 120 ARG A CA 1
ATOM 959 C C . ARG A 1 120 ? 6.530 4.085 -7.423 1.00 89.56 120 ARG A C 1
ATOM 961 O O . ARG A 1 120 ? 7.667 4.498 -7.657 1.00 89.56 120 ARG A O 1
ATOM 968 N N . GLN A 1 121 ? 6.195 3.475 -6.291 1.00 85.88 121 GLN A N 1
ATOM 969 C CA . GLN A 1 121 ? 7.156 3.179 -5.241 1.00 85.88 121 GLN A CA 1
ATOM 970 C C . GLN A 1 121 ? 8.176 2.156 -5.734 1.00 85.88 121 GLN A C 1
ATOM 972 O O . GLN A 1 121 ? 9.367 2.377 -5.564 1.00 85.88 121 GLN A O 1
ATOM 977 N N . GLY A 1 122 ? 7.736 1.127 -6.455 1.00 86.81 122 GLY A N 1
ATOM 978 C CA . GLY A 1 122 ? 8.590 0.186 -7.168 1.00 86.81 122 GLY A CA 1
ATOM 979 C C . GLY A 1 122 ? 9.654 0.844 -8.034 1.00 86.81 122 GLY A C 1
ATOM 980 O O . GLY A 1 122 ? 10.841 0.598 -7.842 1.00 86.81 122 GLY A O 1
ATOM 981 N N . CYS A 1 123 ? 9.247 1.727 -8.950 1.00 86.50 123 CYS A N 1
ATOM 982 C CA . CYS A 1 123 ? 10.170 2.455 -9.826 1.00 86.50 123 CYS A CA 1
ATOM 983 C C . CYS A 1 123 ? 11.197 3.276 -9.040 1.00 86.50 123 CYS A C 1
ATOM 985 O O . CYS A 1 123 ? 12.308 3.496 -9.507 1.00 86.50 123 CYS A O 1
ATOM 987 N N . PHE A 1 124 ? 10.820 3.770 -7.864 1.00 84.00 124 PHE A N 1
ATOM 988 C CA . PHE A 1 124 ? 11.727 4.497 -6.989 1.00 84.00 124 PHE A CA 1
ATOM 989 C C . PHE A 1 124 ? 12.652 3.567 -6.185 1.00 84.00 124 PHE A C 1
ATOM 991 O O . PHE A 1 124 ? 13.782 3.942 -5.905 1.00 84.00 124 PHE A O 1
ATOM 998 N N . LEU A 1 125 ? 12.204 2.357 -5.830 1.00 79.44 125 LEU A N 1
ATOM 999 C CA . LEU A 1 125 ? 13.023 1.352 -5.142 1.00 79.44 125 LEU A CA 1
ATOM 1000 C C . LEU A 1 125 ? 14.049 0.681 -6.074 1.00 79.44 125 LEU A C 1
ATOM 1002 O O . LEU A 1 125 ? 15.085 0.253 -5.568 1.00 79.44 125 LEU A O 1
ATOM 1006 N N . ALA A 1 126 ? 13.726 0.562 -7.367 1.00 79.31 126 ALA A N 1
ATOM 1007 C CA . ALA A 1 126 ? 14.521 -0.097 -8.411 1.00 79.31 126 ALA A CA 1
ATOM 1008 C C . ALA A 1 126 ? 15.490 0.841 -9.165 1.00 79.31 126 ALA A C 1
ATOM 1010 O O . ALA A 1 126 ? 16.260 0.375 -10.002 1.00 79.31 126 ALA A O 1
ATOM 1011 N N . ARG A 1 127 ? 15.435 2.150 -8.892 1.00 68.44 127 ARG A N 1
ATOM 1012 C CA . ARG A 1 127 ? 16.437 3.138 -9.322 1.00 68.44 127 ARG A CA 1
ATOM 1013 C C . ARG A 1 127 ? 17.602 3.184 -8.343 1.00 68.44 127 ARG A C 1
ATOM 1015 O O . ARG A 1 127 ? 18.723 3.428 -8.830 1.00 68.44 127 ARG A O 1
#

Sequence (127 aa):
MIDEQHVEQLRTAARAKVVTEARNAKLLDAAFAIISHNSSHQRFGPLGEGPLPIDLRVLRDRFSEVQIEDARRRARALFQDAFQAGEDALAQRFSHPEIVDKLRQRHPGFSDKCYQDTVRQGCFLAR

Radius of gyration: 15.55 Å; chains: 1; bounding box: 34×37×37 Å

Foldseek 3Di:
DPPVVNVVVVLVVVVVVLLVVLLPDDLLQSLLSQVLVQVVCVVPPPVPDHPDRDDLCSNVVPDPPVSNVVSNVLSVVLLVCLQVLLVCVVVVVDDLVVSLVVSCVVRPDYDSVSSNVSPVVNVVVND

Secondary structure (DSSP, 8-state):
---HHHHHHHHHHHHHHHHHHHHHS-HHHHHHHHHHHHHHHHHHS-TTTSPPPPPGGGGTTTS-HHHHHHHHHHHHHHHHTHHHHHHHHHTTSS-HHHHHHHHHHHSTTS-HHHHHHHHHHHHHH--